Protein AF-A0A3D2SLA0-F1 (afdb_monomer)

Solvent-accessible surface area (backbone atoms only — not comparable to full-atom values): 10476 Å² total; per-residue (Å²): 136,86,84,82,88,82,82,82,87,78,88,80,88,80,88,76,90,80,80,83,83,82,81,74,91,78,83,85,82,88,84,82,88,87,81,90,83,87,78,92,75,92,76,79,94,73,94,69,95,68,92,68,84,76,68,81,72,85,63,75,54,90,74,45,61,64,36,42,56,52,36,54,49,52,47,43,75,65,36,40,65,45,58,56,50,52,53,51,40,51,52,51,38,55,47,20,60,74,70,66,34,64,67,57,32,52,53,38,40,53,50,46,50,53,47,45,54,52,37,45,52,39,56,71,66,56,88,65,79,28,66,71,59,47,53,50,50,49,53,50,46,54,50,44,52,54,55,60,66,29,48,67,66,66,71,66,60,84,88,126

Foldseek 3Di:
DDDDDDDDDDDDDDDDDDDDDPPDPDDDDDDDDDDDDDDDDDDDDDDDDDPDPPDPPPPPPVVQVVLVVVQVVLCCVQQVVLVVQLVVLVVQCVVCVVVVPPVSNLVSLQSNLVSLVSNLVSLVPGPGDHVVVVVVSVVSNVVSVVSNPDCSSVVNDDSD

Secondary structure (DSSP, 8-state):
-------------------------------------------------------------TTHHHHHHHHHHHHHHHHHHHHHHHHHHHHHHHHHHHHT-HHHHHHHHHHHHHHHHHHHHHHHT-----HHHHHHHHHHHHHHHHHHTSTTTTT-----

Structure (mmCIF, N/CA/C/O backbone):
data_AF-A0A3D2SLA0-F1
#
_entry.id   AF-A0A3D2SLA0-F1
#
loop_
_atom_site.group_PDB
_atom_site.id
_atom_site.type_symbol
_atom_site.label_atom_id
_atom_site.label_alt_id
_atom_site.label_comp_id
_atom_site.label_asym_id
_atom_site.label_entity_id
_atom_site.label_seq_id
_atom_site.pdbx_PDB_ins_code
_atom_site.Cartn_x
_atom_site.Cartn_y
_atom_site.Cartn_z
_atom_site.occupancy
_atom_site.B_iso_or_equiv
_atom_site.auth_seq_id
_atom_site.auth_comp_id
_atom_site.auth_asym_id
_atom_site.auth_atom_id
_atom_site.pdbx_PDB_model_num
ATOM 1 N N . MET A 1 1 ? -65.180 -13.018 -10.749 1.00 37.53 1 MET A N 1
ATOM 2 C CA . MET A 1 1 ? -65.207 -11.759 -11.526 1.00 37.53 1 MET A CA 1
ATOM 3 C C . MET A 1 1 ? -63.969 -10.966 -11.120 1.00 37.53 1 MET A C 1
ATOM 5 O O . MET A 1 1 ? -63.891 -10.539 -9.982 1.00 37.53 1 MET A O 1
ATOM 9 N N . THR A 1 2 ? -62.850 -11.185 -11.817 1.00 41.38 2 THR A N 1
ATOM 10 C CA . THR A 1 2 ? -62.233 -10.234 -12.774 1.00 41.38 2 THR A CA 1
ATOM 11 C C . THR A 1 2 ? -61.754 -8.938 -12.119 1.00 41.38 2 THR A C 1
ATOM 13 O O . THR A 1 2 ? -62.528 -7.995 -11.998 1.00 41.38 2 THR A O 1
ATOM 16 N N . PHE A 1 3 ? -60.461 -8.870 -11.781 1.00 40.03 3 PHE A N 1
ATOM 17 C CA . PHE A 1 3 ? -59.757 -7.594 -11.655 1.00 40.03 3 PHE A CA 1
ATOM 18 C C . PHE A 1 3 ? -58.813 -7.443 -12.842 1.00 40.03 3 PHE A C 1
ATOM 20 O O . PHE A 1 3 ? -57.940 -8.270 -13.099 1.00 40.03 3 PHE A O 1
ATOM 27 N N . PHE A 1 4 ? -59.133 -6.418 -13.618 1.00 43.50 4 PHE A N 1
ATOM 28 C CA . PHE A 1 4 ? -58.610 -6.083 -14.925 1.00 43.50 4 PHE A CA 1
ATOM 29 C C . PHE A 1 4 ? -57.213 -5.469 -14.787 1.00 43.50 4 PHE A C 1
ATOM 31 O O . PHE A 1 4 ? -56.964 -4.620 -13.932 1.00 43.50 4 PHE A O 1
ATOM 38 N N . SER A 1 5 ? -56.309 -5.926 -15.643 1.00 48.09 5 SER A N 1
ATOM 39 C CA . SER A 1 5 ? -54.961 -5.412 -15.845 1.00 48.09 5 SER A CA 1
ATOM 40 C C . SER A 1 5 ? -54.973 -3.959 -16.323 1.00 48.09 5 SER A C 1
ATOM 42 O O . SER A 1 5 ? -55.658 -3.634 -17.291 1.00 48.09 5 SER A O 1
ATOM 44 N N . GLY A 1 6 ? -54.139 -3.116 -15.719 1.00 50.94 6 GLY A N 1
ATOM 45 C CA . GLY A 1 6 ? -53.890 -1.756 -16.192 1.00 50.94 6 GLY A CA 1
ATOM 46 C C . GLY A 1 6 ? -52.553 -1.231 -15.685 1.00 50.94 6 GLY A C 1
ATOM 47 O O . GLY A 1 6 ? -52.517 -0.415 -14.772 1.00 50.94 6 GLY A O 1
ATOM 48 N N . ARG A 1 7 ? -51.437 -1.707 -16.251 1.00 53.34 7 ARG A N 1
ATOM 49 C CA . ARG A 1 7 ? -50.139 -1.031 -16.111 1.00 53.34 7 ARG A CA 1
ATOM 50 C C . ARG A 1 7 ? -49.829 -0.338 -17.427 1.00 53.34 7 ARG A C 1
ATOM 52 O O . ARG A 1 7 ? -49.529 -0.979 -18.428 1.00 53.34 7 ARG A O 1
ATOM 59 N N . SER A 1 8 ? -49.992 0.978 -17.381 1.00 49.09 8 SER A N 1
ATOM 60 C CA . SER A 1 8 ? -49.737 1.928 -18.454 1.00 49.09 8 SER A CA 1
ATOM 61 C C . SER A 1 8 ? -48.291 1.820 -18.945 1.00 49.09 8 SER A C 1
ATOM 63 O O . SER A 1 8 ? -47.352 1.942 -18.158 1.00 49.09 8 SER A O 1
ATOM 65 N N . LEU A 1 9 ? -48.130 1.596 -20.247 1.00 52.12 9 LEU A N 1
ATOM 66 C CA . LEU A 1 9 ? -46.906 1.865 -20.994 1.00 52.12 9 LEU A CA 1
ATOM 67 C C . LEU A 1 9 ? -46.781 3.382 -21.155 1.00 52.12 9 LEU A C 1
ATOM 69 O O . LEU A 1 9 ? -47.648 3.987 -21.778 1.00 52.12 9 LEU A O 1
ATOM 73 N N . LEU A 1 10 ? -45.696 3.982 -20.667 1.00 57.59 10 LEU A N 1
ATOM 74 C CA . LEU A 1 10 ? -45.200 5.245 -21.212 1.00 57.59 10 LEU A CA 1
ATOM 75 C C . LEU A 1 10 ? -43.699 5.128 -21.466 1.00 57.59 10 LEU A C 1
ATOM 77 O O . LEU A 1 10 ? -42.878 5.011 -20.561 1.00 57.59 10 LEU A O 1
ATOM 81 N N . ILE A 1 11 ? -43.409 5.098 -22.760 1.00 58.16 11 ILE A N 1
ATOM 82 C CA . ILE A 1 11 ? -42.108 5.208 -23.398 1.00 58.16 11 ILE A CA 1
ATOM 83 C C . ILE A 1 11 ? -41.686 6.674 -23.286 1.00 58.16 11 ILE A C 1
ATOM 85 O O . ILE A 1 11 ? -42.380 7.543 -23.807 1.00 58.16 11 ILE A O 1
ATOM 89 N N . SER A 1 12 ? -40.533 6.931 -22.675 1.00 58.34 12 SER A N 1
ATOM 90 C CA . SER A 1 12 ? -39.836 8.212 -22.795 1.00 58.34 12 SER A CA 1
ATOM 91 C C . SER A 1 12 ? -38.374 7.928 -23.103 1.00 58.34 12 SER A C 1
ATOM 93 O O . SER A 1 12 ? -37.548 7.756 -22.210 1.00 58.34 12 SER A O 1
ATOM 95 N N . ALA A 1 13 ? -38.075 7.831 -24.395 1.00 55.50 13 ALA A N 1
ATOM 96 C CA . ALA A 1 13 ? -36.722 7.905 -24.910 1.00 55.50 13 ALA A CA 1
ATOM 97 C C . ALA A 1 13 ? -36.271 9.373 -24.890 1.00 55.50 13 ALA A C 1
ATOM 99 O O . ALA A 1 13 ? -36.899 10.212 -25.530 1.00 55.50 13 ALA A O 1
ATOM 100 N N . PHE A 1 14 ? -35.172 9.672 -24.200 1.00 63.31 14 PHE A N 1
ATOM 101 C CA . PHE A 1 14 ? -34.371 10.864 -24.470 1.00 63.31 14 PHE A CA 1
ATOM 102 C C . PHE A 1 14 ? -32.922 10.427 -24.674 1.00 63.31 14 PHE A C 1
ATOM 104 O O . PHE A 1 14 ? -32.192 10.128 -23.733 1.00 63.31 14 PHE A O 1
ATOM 111 N N . ILE A 1 15 ? -32.548 10.346 -25.949 1.00 60.16 15 ILE A N 1
ATOM 112 C CA . ILE A 1 15 ? -31.164 10.305 -26.410 1.00 60.16 15 ILE A CA 1
ATOM 113 C C . ILE A 1 15 ? -30.697 11.759 -26.470 1.00 60.16 15 ILE A C 1
ATOM 115 O O . ILE A 1 15 ? -31.356 12.597 -27.081 1.00 60.16 15 ILE A O 1
ATOM 119 N N . GLY A 1 16 ? -29.564 12.048 -25.838 1.00 56.50 16 GLY A N 1
ATOM 120 C CA . GLY A 1 16 ? -28.960 13.375 -25.819 1.00 56.50 16 GLY A CA 1
ATOM 121 C C . GLY A 1 16 ? -27.484 13.297 -25.463 1.00 56.50 16 GLY A C 1
ATOM 122 O O . GLY A 1 16 ? -27.074 13.694 -24.381 1.00 56.50 16 GLY A O 1
ATOM 123 N N . THR A 1 17 ? -26.706 12.730 -26.379 1.00 57.62 17 THR A N 1
ATOM 124 C CA . THR A 1 17 ? -25.249 12.841 -26.482 1.00 57.62 17 THR A CA 1
ATOM 125 C C . THR A 1 17 ? -24.786 14.293 -26.347 1.00 57.62 17 THR A C 1
ATOM 127 O O . THR A 1 17 ? -25.143 15.120 -27.183 1.00 57.62 17 THR A O 1
ATOM 130 N N . THR A 1 18 ? -23.891 14.575 -25.401 1.00 62.03 18 THR A N 1
ATOM 131 C CA . THR A 1 18 ? -22.882 15.627 -25.577 1.00 62.03 18 THR A CA 1
ATOM 132 C C . THR A 1 18 ? -21.496 15.055 -25.314 1.00 62.03 18 THR A C 1
ATOM 134 O O . THR A 1 18 ? -21.054 14.791 -24.199 1.00 62.03 18 THR A O 1
ATOM 137 N N . MET A 1 19 ? -20.851 14.798 -26.444 1.00 57.00 19 MET A N 1
ATOM 138 C CA . MET A 1 19 ? -19.451 14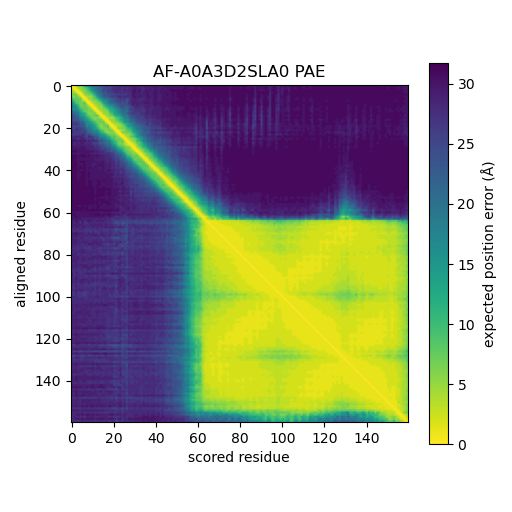.476 -26.626 1.00 57.00 19 MET A CA 1
ATOM 139 C C . MET A 1 19 ? -18.607 15.714 -26.277 1.00 57.00 19 MET A C 1
ATOM 141 O O . MET A 1 19 ? -18.937 16.817 -26.695 1.00 57.00 19 MET A O 1
ATOM 145 N N . VAL A 1 20 ? -17.556 15.494 -25.486 1.00 57.41 20 VAL A N 1
ATOM 146 C CA . VAL A 1 20 ? -16.224 16.130 -25.510 1.00 57.41 20 VAL A CA 1
ATOM 147 C C . VAL A 1 20 ? -16.120 17.578 -26.020 1.00 57.41 20 VAL A C 1
ATOM 149 O O . VAL A 1 20 ? -16.205 17.831 -27.217 1.00 57.41 20 VAL A O 1
ATOM 152 N N . SER A 1 21 ? -15.671 18.465 -25.128 1.00 55.16 21 SER A N 1
ATOM 153 C CA . SER A 1 21 ? -14.793 19.585 -25.493 1.00 55.16 21 SER A CA 1
ATOM 154 C C . SER A 1 21 ? -13.484 19.470 -24.709 1.00 55.16 21 SER A C 1
ATOM 156 O O . SER A 1 21 ? -13.342 20.017 -23.619 1.00 55.16 21 SER A O 1
ATOM 158 N N . LEU A 1 22 ? -12.522 18.731 -25.269 1.00 52.62 22 LEU A N 1
ATOM 159 C CA . LEU A 1 22 ? -11.101 18.907 -24.972 1.00 52.62 22 LEU A CA 1
ATOM 160 C C . LEU A 1 22 ? -10.693 20.235 -25.616 1.00 52.62 22 LEU A C 1
ATOM 162 O O . LEU A 1 22 ? -10.417 20.288 -26.812 1.00 52.62 22 LEU A O 1
ATOM 166 N N . GLN A 1 23 ? -10.705 21.319 -24.843 1.00 55.09 23 GLN A N 1
ATOM 167 C CA . GLN A 1 23 ? -10.047 22.551 -25.265 1.00 55.09 23 GLN A CA 1
ATOM 168 C C . GLN A 1 23 ? -8.539 22.327 -25.139 1.00 55.09 23 GLN A C 1
ATOM 170 O O . GLN A 1 23 ? -7.958 22.469 -24.065 1.00 55.09 23 GLN A O 1
ATOM 175 N N . GLY A 1 24 ? -7.924 21.897 -26.240 1.00 42.06 24 GLY A N 1
ATOM 176 C CA . GLY A 1 24 ? -6.493 22.058 -26.439 1.00 42.06 24 GLY A CA 1
ATOM 177 C C . GLY A 1 24 ? -6.199 23.547 -26.594 1.00 42.06 24 GLY A C 1
ATOM 178 O O . GLY A 1 24 ? -6.741 24.193 -27.487 1.00 42.06 24 GLY A O 1
ATOM 179 N N . CYS A 1 25 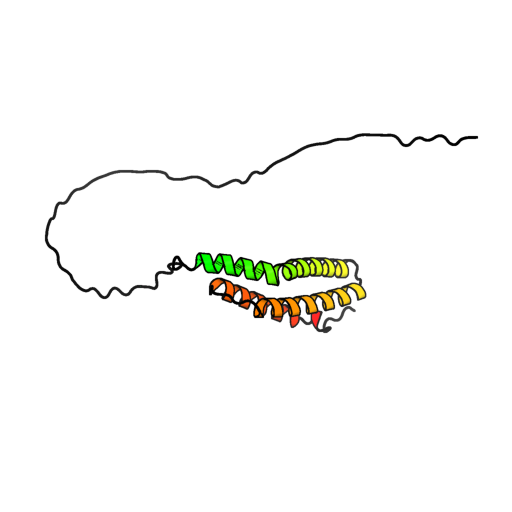? -5.367 24.096 -25.713 1.00 55.72 25 CYS A N 1
ATOM 180 C CA . CYS A 1 25 ? -4.717 25.378 -25.947 1.00 55.72 25 CYS A CA 1
ATOM 181 C C . CYS A 1 25 ? -3.666 25.172 -27.043 1.00 55.72 25 CYS A C 1
ATOM 183 O O . CYS A 1 25 ? -2.528 24.817 -26.748 1.00 55.72 25 CYS A O 1
ATOM 185 N N . ASP A 1 26 ? -4.064 25.354 -28.298 1.00 54.53 26 ASP A N 1
ATOM 186 C CA . ASP A 1 26 ? -3.145 25.524 -29.418 1.00 54.53 26 ASP A CA 1
ATOM 187 C C . ASP A 1 26 ? -3.113 27.009 -29.783 1.00 54.53 26 ASP A C 1
ATOM 189 O O . ASP A 1 26 ? -4.125 27.572 -30.199 1.00 54.53 26 ASP A O 1
ATOM 193 N N . GLN A 1 27 ? -1.962 27.654 -29.581 1.00 42.25 27 GLN A N 1
ATOM 194 C CA . GLN A 1 27 ? -1.616 28.850 -30.341 1.00 42.25 27 GLN A CA 1
ATOM 195 C C . GLN A 1 27 ? -0.090 29.005 -30.446 1.00 42.25 27 GLN A C 1
ATOM 197 O O . GLN A 1 27 ? 0.564 29.351 -29.459 1.00 42.25 27 GLN A O 1
ATOM 202 N N . PRO A 1 28 ? 0.494 28.770 -31.634 1.00 45.12 28 PRO A N 1
ATOM 203 C CA . PRO A 1 28 ? 1.852 29.180 -31.979 1.00 45.12 28 PRO A CA 1
ATOM 204 C C . PRO A 1 28 ? 1.821 30.454 -32.873 1.00 45.12 28 PRO A C 1
ATOM 206 O O . PRO A 1 28 ? 0.758 31.034 -33.098 1.00 45.12 28 PRO A O 1
ATOM 209 N N . PRO A 1 29 ? 2.965 30.941 -33.384 1.00 47.62 29 PRO A N 1
ATOM 210 C CA . PRO A 1 29 ? 3.799 31.999 -32.819 1.00 47.62 29 PRO A CA 1
ATOM 211 C C . PRO A 1 29 ? 3.667 33.343 -33.570 1.00 47.62 29 PRO A C 1
ATOM 213 O O . PRO A 1 29 ? 3.462 33.380 -34.783 1.00 47.62 29 PRO A O 1
ATOM 216 N N . THR A 1 30 ? 3.888 34.472 -32.888 1.00 35.06 30 THR A N 1
ATOM 217 C CA . THR A 1 30 ? 4.025 35.773 -33.567 1.00 35.06 30 THR A CA 1
ATOM 218 C C . THR A 1 30 ? 5.480 35.998 -33.974 1.00 35.06 30 THR A C 1
ATOM 220 O O . THR A 1 30 ? 6.337 36.298 -33.146 1.00 35.06 30 THR A O 1
ATOM 223 N N . ASN A 1 31 ? 5.737 35.860 -35.273 1.00 40.28 31 ASN A N 1
ATOM 224 C CA . ASN A 1 31 ? 6.929 36.348 -35.960 1.00 40.28 31 ASN A CA 1
ATOM 225 C C . ASN A 1 31 ? 7.051 37.876 -35.819 1.00 40.28 31 ASN A C 1
ATOM 227 O O . ASN A 1 31 ? 6.109 38.597 -36.138 1.00 40.28 31 ASN A O 1
ATOM 231 N N . ASN A 1 32 ? 8.236 38.365 -35.457 1.00 36.94 32 ASN A N 1
ATOM 232 C CA . ASN A 1 32 ? 8.743 39.647 -35.939 1.00 36.94 32 ASN A CA 1
ATOM 233 C C . ASN A 1 32 ? 10.190 39.430 -36.383 1.00 36.94 32 ASN A C 1
ATOM 235 O O . ASN A 1 32 ? 11.070 39.156 -35.571 1.00 36.94 32 ASN A O 1
ATOM 239 N N . ALA A 1 33 ? 10.394 39.505 -37.692 1.00 38.34 33 ALA A N 1
ATOM 240 C CA . ALA A 1 33 ? 11.694 39.545 -38.338 1.00 38.34 33 ALA A CA 1
ATOM 241 C C . ALA A 1 33 ? 12.072 41.008 -38.588 1.00 38.34 33 ALA A C 1
ATOM 243 O O . ALA A 1 33 ? 11.220 41.723 -39.101 1.00 38.34 33 ALA A O 1
ATOM 244 N N . GLN A 1 34 ? 13.310 41.406 -38.260 1.00 31.98 34 GLN A N 1
ATOM 245 C CA . GLN A 1 34 ? 14.140 42.454 -38.899 1.00 31.98 34 GLN A CA 1
ATOM 246 C C . GLN A 1 34 ? 15.436 42.597 -38.055 1.00 31.98 34 GLN A C 1
ATOM 248 O O . GLN A 1 34 ? 15.338 42.562 -36.836 1.00 31.98 34 GLN A O 1
ATOM 253 N N . GLU A 1 35 ? 16.680 42.763 -38.513 1.00 31.55 35 GLU A N 1
ATOM 254 C CA . GLU A 1 35 ? 17.338 42.847 -39.817 1.00 31.55 35 GLU A CA 1
ATOM 255 C C . GLU A 1 35 ? 18.844 42.586 -39.594 1.00 31.55 35 GLU A C 1
ATOM 257 O O . GLU A 1 35 ? 19.422 42.996 -38.589 1.00 31.55 35 GLU A O 1
ATOM 262 N N . THR A 1 36 ? 19.444 41.906 -40.563 1.00 32.28 36 THR A N 1
ATOM 263 C CA . THR A 1 36 ? 20.835 41.889 -41.042 1.00 32.28 36 THR A CA 1
ATOM 264 C C . THR A 1 36 ? 21.842 42.916 -40.483 1.00 32.28 36 THR A C 1
ATOM 266 O O . THR A 1 36 ? 21.647 44.121 -40.593 1.00 32.28 36 THR A O 1
ATOM 269 N N . THR A 1 37 ? 23.040 42.453 -40.105 1.00 30.11 37 THR A N 1
ATOM 270 C CA . THR A 1 37 ? 24.307 43.093 -40.524 1.00 30.11 37 THR A CA 1
ATOM 271 C C . THR A 1 37 ? 25.431 42.059 -40.574 1.00 30.11 37 THR A C 1
ATOM 273 O O . THR A 1 37 ? 25.610 41.252 -39.667 1.00 30.11 37 THR A O 1
ATOM 276 N N . ALA A 1 38 ? 26.130 42.061 -41.704 1.00 35.12 38 ALA A N 1
ATOM 277 C CA . ALA A 1 38 ? 27.209 41.159 -42.065 1.00 35.12 38 ALA A CA 1
ATOM 278 C C . ALA A 1 38 ? 28.496 41.421 -41.268 1.00 35.12 38 ALA A C 1
ATOM 280 O O . ALA A 1 38 ? 28.798 42.566 -40.938 1.00 35.12 38 ALA A O 1
ATOM 281 N N . SER A 1 39 ? 29.301 40.375 -41.074 1.00 30.09 39 SER A N 1
ATOM 282 C CA . SER A 1 39 ? 30.758 40.508 -41.045 1.00 30.09 39 SER A CA 1
ATOM 283 C C . SER A 1 39 ? 31.402 39.164 -41.382 1.00 30.09 39 SER A C 1
ATOM 285 O O . SER A 1 39 ? 31.309 38.210 -40.612 1.00 30.09 39 SER A O 1
ATOM 287 N N . ASP A 1 40 ? 32.056 39.117 -42.538 1.00 33.94 40 ASP A N 1
ATOM 288 C CA . ASP A 1 40 ? 32.954 38.046 -42.954 1.00 33.94 40 ASP A CA 1
ATOM 289 C C . ASP A 1 40 ? 34.169 37.960 -42.017 1.00 33.94 40 ASP A C 1
ATOM 291 O O . ASP A 1 40 ? 34.841 38.965 -41.757 1.00 33.94 40 ASP A O 1
ATOM 295 N N . HIS A 1 41 ? 34.495 36.751 -41.557 1.00 30.12 41 HIS A N 1
ATOM 296 C CA . HIS A 1 41 ? 35.871 36.389 -41.222 1.00 30.12 41 HIS A CA 1
ATOM 297 C C . HIS A 1 41 ? 36.069 34.869 -41.303 1.00 30.12 41 HIS A C 1
ATOM 299 O O . HIS A 1 41 ? 35.735 34.122 -40.385 1.00 30.12 41 HIS A O 1
ATOM 305 N N . GLU A 1 42 ? 36.641 34.414 -42.418 1.00 37.81 42 GLU A 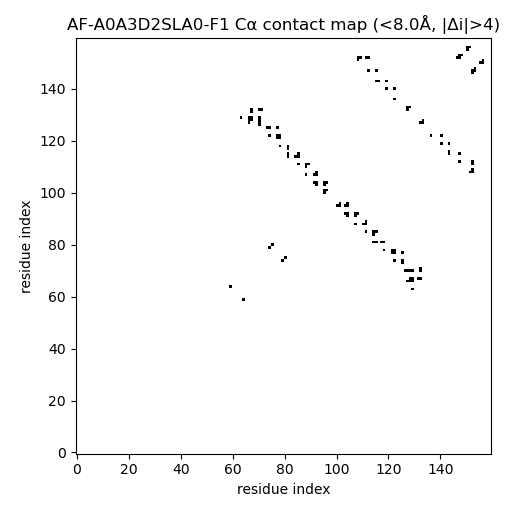N 1
ATOM 306 C CA . GLU A 1 42 ? 37.422 33.180 -42.458 1.00 37.81 42 GLU A CA 1
ATOM 307 C C . GLU A 1 42 ? 38.701 33.382 -41.638 1.00 37.81 42 GLU A C 1
ATOM 309 O O . GLU A 1 42 ? 39.498 34.257 -41.965 1.00 37.81 42 GLU A O 1
ATOM 314 N N . ALA A 1 43 ? 38.928 32.551 -40.618 1.00 30.77 43 ALA A N 1
ATOM 315 C CA . ALA A 1 43 ? 40.270 32.157 -40.190 1.00 30.77 43 ALA A CA 1
ATOM 316 C C . ALA A 1 43 ? 40.221 31.010 -39.165 1.00 30.77 43 ALA A C 1
ATOM 318 O O . ALA A 1 43 ? 39.907 31.205 -37.998 1.00 30.77 43 ALA A O 1
ATOM 319 N N . THR A 1 44 ? 40.686 29.853 -39.632 1.00 31.28 44 THR A N 1
ATOM 320 C CA . THR A 1 44 ? 41.633 28.970 -38.933 1.00 31.28 44 THR A CA 1
ATOM 321 C C . THR A 1 44 ? 41.154 28.187 -37.707 1.00 31.28 44 THR A C 1
ATOM 323 O O . THR A 1 44 ? 40.904 28.707 -36.625 1.00 31.28 44 THR A O 1
ATOM 326 N N . ALA A 1 45 ? 41.174 26.864 -37.880 1.00 43.34 45 ALA A N 1
ATOM 327 C CA . ALA A 1 45 ? 41.120 25.866 -36.828 1.00 43.34 45 ALA A CA 1
ATOM 328 C C . ALA A 1 45 ? 42.144 26.138 -35.712 1.00 43.34 45 ALA A C 1
ATOM 330 O O . ALA A 1 45 ? 43.350 26.161 -35.955 1.00 43.34 45 ALA A O 1
ATOM 331 N N . GLN A 1 46 ? 41.659 26.226 -34.476 1.00 32.72 46 GLN A N 1
ATOM 332 C CA . GLN A 1 46 ? 42.439 25.911 -33.286 1.00 32.72 46 GLN A CA 1
ATOM 333 C C . GLN A 1 46 ? 41.601 25.022 -32.374 1.00 32.72 46 GLN A C 1
ATOM 335 O O . GLN A 1 46 ? 40.640 25.454 -31.743 1.00 32.72 46 GLN A O 1
ATOM 340 N N . ILE A 1 47 ? 42.001 23.753 -32.328 1.00 47.78 47 ILE A N 1
ATOM 341 C CA . ILE A 1 47 ? 41.698 22.838 -31.234 1.00 47.78 47 ILE A CA 1
ATOM 342 C C . ILE A 1 47 ? 42.278 23.484 -29.977 1.00 47.78 47 ILE A C 1
ATOM 344 O O . ILE A 1 47 ? 43.492 23.635 -29.861 1.00 47.78 47 ILE A O 1
ATOM 348 N N . THR A 1 48 ? 41.412 23.899 -29.064 1.00 34.41 48 THR A N 1
ATOM 349 C CA . THR A 1 48 ? 41.793 24.209 -27.689 1.00 34.41 48 THR A CA 1
ATOM 350 C C . THR A 1 48 ? 40.888 23.381 -26.802 1.00 34.41 48 THR A C 1
ATOM 352 O O . THR A 1 48 ? 39.686 23.630 -26.740 1.00 34.41 48 THR A O 1
ATOM 355 N N . ASP A 1 49 ? 41.490 22.378 -26.162 1.00 45.38 49 ASP A N 1
ATOM 356 C CA . ASP A 1 49 ? 40.965 21.713 -24.977 1.00 45.38 49 ASP A CA 1
ATOM 357 C C . ASP A 1 49 ? 40.466 22.779 -24.000 1.00 45.38 49 ASP A C 1
ATOM 359 O O . ASP A 1 49 ? 41.245 23.472 -23.342 1.00 45.38 49 ASP A O 1
ATOM 363 N N . GLN A 1 50 ? 39.149 22.929 -23.930 1.00 37.59 50 GLN A N 1
ATOM 364 C CA . GLN A 1 50 ? 38.498 23.591 -22.821 1.00 37.59 50 GLN A CA 1
ATOM 365 C C . GLN A 1 50 ? 37.757 22.512 -22.055 1.00 37.59 50 GLN A C 1
ATOM 367 O O . GLN A 1 50 ? 36.748 21.978 -22.506 1.00 37.59 50 GLN A O 1
ATOM 372 N N . THR A 1 51 ? 38.301 22.198 -20.882 1.00 49.56 51 THR A N 1
ATOM 373 C CA . THR A 1 51 ? 37.593 21.593 -19.760 1.00 49.56 51 THR A CA 1
ATOM 374 C C . THR A 1 51 ? 36.385 22.471 -19.444 1.00 49.56 51 THR A C 1
ATOM 376 O O . THR A 1 51 ? 36.441 23.362 -18.597 1.00 49.56 51 THR A O 1
ATOM 379 N N . THR A 1 52 ? 35.298 22.269 -20.179 1.00 38.44 52 THR A N 1
ATOM 380 C CA . THR A 1 52 ? 33.994 22.806 -19.834 1.00 38.44 52 THR A CA 1
ATOM 381 C C . THR A 1 52 ? 33.437 21.900 -18.756 1.00 38.44 52 THR A C 1
ATOM 383 O O . THR A 1 52 ? 33.245 20.702 -18.942 1.00 38.44 52 THR A O 1
ATOM 386 N N . THR A 1 53 ? 33.248 22.489 -17.585 1.00 49.09 53 THR A N 1
ATOM 387 C CA . THR A 1 53 ? 32.419 21.974 -16.510 1.00 49.09 53 THR A CA 1
ATOM 388 C C . THR A 1 53 ? 31.031 21.674 -17.075 1.00 49.09 53 THR A C 1
ATOM 390 O O . THR A 1 53 ? 30.173 22.558 -17.115 1.00 49.09 53 THR A O 1
ATOM 393 N N . ASP A 1 54 ? 30.824 20.441 -17.537 1.00 37.50 54 ASP A N 1
ATOM 394 C CA . ASP A 1 54 ? 29.504 19.910 -17.850 1.00 37.50 54 ASP A CA 1
ATOM 395 C C . ASP A 1 54 ? 28.713 19.879 -16.543 1.00 37.50 54 ASP A C 1
ATOM 397 O O . ASP A 1 54 ? 28.827 18.983 -15.703 1.00 37.50 54 ASP A O 1
ATOM 401 N N . SER A 1 55 ? 27.927 20.936 -16.348 1.00 40.03 55 SER A N 1
ATOM 402 C CA . SER A 1 55 ? 26.751 20.878 -15.492 1.00 40.03 55 SER A CA 1
ATOM 403 C C . SER A 1 55 ? 25.952 19.643 -15.905 1.00 40.03 55 SER A C 1
ATOM 405 O O . SER A 1 55 ? 25.840 19.403 -17.108 1.00 40.03 55 SER A O 1
ATOM 407 N N . PRO A 1 56 ? 25.415 18.851 -14.961 1.00 45.66 56 PRO A N 1
ATOM 408 C CA . PRO A 1 56 ? 24.691 17.644 -15.306 1.00 45.66 56 PRO A CA 1
ATOM 409 C C . PRO A 1 56 ? 23.485 18.080 -16.125 1.00 45.66 56 PRO A C 1
ATOM 411 O O . PRO A 1 56 ? 22.518 18.621 -15.583 1.00 45.66 56 PRO A O 1
ATOM 414 N N . SER A 1 57 ? 23.561 17.890 -17.440 1.00 47.53 57 SER A N 1
ATOM 415 C CA . SER A 1 57 ? 22.380 17.924 -18.265 1.00 47.53 57 SER A CA 1
ATOM 416 C C . SER A 1 57 ? 21.459 16.884 -17.646 1.00 47.53 57 SER A C 1
ATOM 418 O O . SER A 1 57 ? 21.760 15.691 -17.568 1.00 47.53 57 SER A O 1
ATOM 420 N N . SER A 1 58 ? 20.335 17.357 -17.118 1.00 52.84 58 SER A N 1
ATOM 421 C CA . SER A 1 58 ? 19.192 16.542 -16.732 1.00 52.84 58 SER A CA 1
ATOM 422 C C . SER A 1 58 ? 18.531 15.976 -17.991 1.00 52.84 58 SER A C 1
ATOM 424 O O . SER A 1 58 ? 17.315 16.056 -18.168 1.00 52.84 58 SER A O 1
ATOM 426 N N . ASP A 1 59 ? 19.350 15.461 -18.904 1.00 46.47 59 ASP A N 1
ATOM 427 C CA . ASP A 1 59 ? 18.924 14.678 -20.028 1.00 46.47 59 ASP A CA 1
ATOM 428 C C . ASP A 1 59 ? 18.288 13.445 -19.413 1.00 46.47 59 ASP A C 1
ATOM 430 O O . ASP A 1 59 ? 18.958 12.594 -18.819 1.00 46.47 59 ASP A O 1
ATOM 434 N N . PHE A 1 60 ? 16.965 13.358 -19.533 1.00 56.09 60 PHE A N 1
ATOM 435 C CA . PHE A 1 60 ? 16.260 12.091 -19.482 1.00 56.09 60 PHE A CA 1
ATOM 436 C C . PHE A 1 60 ? 16.918 11.195 -20.532 1.00 56.09 60 PHE A C 1
ATOM 438 O O . PHE A 1 60 ? 16.522 11.188 -21.696 1.00 56.09 60 PHE A O 1
ATOM 445 N N . LYS A 1 61 ? 17.985 10.497 -20.119 1.00 57.62 61 LYS A N 1
ATOM 446 C CA . LYS A 1 61 ? 18.781 9.549 -20.896 1.00 57.62 61 LYS A CA 1
ATOM 447 C C . LYS A 1 61 ? 17.784 8.777 -21.736 1.00 57.62 61 LYS A C 1
ATOM 449 O O . LYS A 1 61 ? 16.928 8.124 -21.153 1.00 57.62 61 LYS A O 1
ATOM 454 N N . SER A 1 62 ? 17.816 8.896 -23.063 1.00 52.28 62 SER A N 1
ATOM 455 C CA . SER A 1 62 ? 16.688 8.514 -23.937 1.00 52.28 62 SER A CA 1
ATOM 456 C C . SER A 1 62 ? 16.260 7.032 -23.856 1.00 52.28 62 SER A C 1
ATOM 458 O O . SER A 1 62 ? 15.269 6.637 -24.460 1.00 52.28 62 SER A O 1
ATOM 460 N N . GLY A 1 63 ? 16.944 6.215 -23.045 1.00 55.84 63 GLY A N 1
ATOM 461 C CA . GLY A 1 63 ? 16.509 4.894 -22.585 1.00 55.84 63 GLY A CA 1
ATOM 462 C C . GLY A 1 63 ? 15.704 4.844 -21.270 1.00 55.84 63 GLY A C 1
ATOM 463 O O . GLY A 1 63 ? 15.397 3.744 -20.831 1.00 55.84 63 GLY A O 1
ATOM 464 N N . ASN A 1 64 ? 15.365 5.965 -20.623 1.00 75.25 64 ASN A N 1
ATOM 465 C CA . ASN A 1 64 ? 14.668 6.009 -19.327 1.00 75.25 64 ASN A CA 1
ATOM 466 C C . ASN A 1 64 ? 13.139 5.900 -19.475 1.00 75.25 64 ASN A C 1
ATOM 468 O O . ASN A 1 64 ? 12.486 5.188 -18.719 1.00 75.25 64 ASN A O 1
ATOM 472 N N . PHE A 1 65 ? 12.560 6.511 -20.514 1.00 87.94 65 PHE A N 1
ATOM 473 C CA . PHE A 1 65 ? 11.105 6.505 -20.720 1.00 87.94 65 PHE A CA 1
ATOM 474 C C . PHE A 1 65 ? 10.514 5.095 -20.871 1.00 87.94 65 PHE A C 1
ATOM 476 O O . PHE A 1 65 ? 9.448 4.815 -20.328 1.00 87.94 65 PHE A O 1
ATOM 483 N N . PHE A 1 66 ? 11.216 4.182 -21.554 1.00 92.00 66 PHE A N 1
ATOM 484 C CA . PHE A 1 66 ? 10.768 2.790 -21.668 1.00 92.00 66 PHE A CA 1
ATOM 485 C C . PHE A 1 66 ? 10.660 2.114 -20.295 1.00 92.00 66 PHE A C 1
ATOM 487 O O . PHE A 1 66 ? 9.659 1.456 -20.010 1.00 92.00 66 PHE A O 1
ATOM 494 N N . TYR A 1 67 ? 11.663 2.299 -19.430 1.00 92.69 67 TYR A N 1
ATOM 495 C CA . TYR A 1 67 ? 11.630 1.754 -18.075 1.00 92.69 67 TYR A CA 1
ATOM 496 C C . TYR A 1 67 ? 10.555 2.422 -17.230 1.00 92.69 67 TYR A C 1
ATOM 498 O O . TYR A 1 67 ? 9.839 1.704 -16.551 1.00 92.69 67 TYR A O 1
ATOM 506 N N . ILE A 1 68 ? 10.365 3.738 -17.341 1.00 94.00 68 ILE A N 1
ATOM 507 C CA . ILE A 1 68 ? 9.267 4.447 -16.674 1.00 94.00 68 ILE A CA 1
ATOM 508 C C . ILE A 1 68 ? 7.915 3.846 -17.080 1.00 94.00 68 ILE A C 1
ATOM 510 O O . ILE A 1 68 ? 7.145 3.444 -16.216 1.00 94.00 68 ILE A O 1
ATOM 514 N N . ALA A 1 69 ? 7.626 3.728 -18.379 1.00 94.94 69 ALA A N 1
ATOM 515 C CA . ALA A 1 69 ? 6.348 3.197 -18.856 1.00 94.94 69 ALA A CA 1
ATOM 516 C C . ALA A 1 69 ? 6.119 1.744 -18.402 1.00 94.94 69 ALA A C 1
ATOM 518 O O . ALA A 1 69 ? 5.033 1.394 -17.937 1.00 94.94 69 ALA A O 1
ATOM 519 N N . ARG A 1 70 ? 7.160 0.908 -18.487 1.00 94.38 70 ARG A N 1
ATOM 520 C CA . ARG A 1 70 ? 7.141 -0.479 -18.006 1.00 94.38 70 ARG A CA 1
ATOM 521 C C . ARG A 1 70 ? 6.905 -0.557 -16.497 1.00 94.38 70 ARG A C 1
ATOM 523 O O . ARG A 1 70 ? 6.132 -1.392 -16.044 1.00 94.38 70 ARG A O 1
ATOM 530 N N . ASP A 1 71 ? 7.572 0.292 -15.731 1.00 96.19 71 ASP A N 1
ATOM 531 C CA . ASP A 1 71 ? 7.512 0.318 -14.271 1.00 96.19 71 ASP A CA 1
ATOM 532 C C . ASP A 1 71 ? 6.171 0.839 -13.765 1.00 96.19 71 ASP A C 1
ATOM 534 O O . ASP A 1 71 ? 5.618 0.285 -12.819 1.00 96.19 71 ASP A O 1
ATOM 538 N N . VAL A 1 72 ? 5.606 1.850 -14.430 1.00 96.25 72 VAL A N 1
ATOM 539 C CA . VAL A 1 72 ? 4.233 2.308 -14.185 1.00 96.25 72 VAL A CA 1
ATOM 540 C C . VAL A 1 72 ? 3.246 1.179 -14.465 1.00 96.25 72 VAL A C 1
ATOM 542 O O . VAL A 1 72 ? 2.334 0.965 -13.669 1.00 96.25 72 VAL A O 1
ATOM 545 N N . ALA A 1 73 ? 3.442 0.425 -15.550 1.00 96.75 73 ALA A N 1
ATOM 546 C CA . ALA A 1 73 ? 2.606 -0.731 -15.845 1.00 96.75 73 ALA A CA 1
ATOM 547 C C . ALA A 1 73 ? 2.749 -1.830 -14.778 1.00 96.75 73 ALA A C 1
ATOM 549 O O . ALA A 1 73 ? 1.734 -2.340 -14.320 1.00 96.75 73 ALA A O 1
ATOM 550 N N . ASP A 1 74 ? 3.961 -2.173 -14.325 1.00 96.31 74 ASP A N 1
ATOM 551 C CA . ASP A 1 74 ? 4.162 -3.182 -13.267 1.00 96.31 74 ASP A CA 1
ATOM 552 C C . ASP A 1 74 ? 3.540 -2.731 -11.934 1.00 96.31 74 ASP A C 1
ATOM 554 O O . ASP A 1 74 ? 2.855 -3.506 -11.262 1.00 96.31 74 ASP A O 1
ATOM 558 N N . LEU A 1 75 ? 3.685 -1.446 -11.592 1.00 96.50 75 LEU A N 1
ATOM 559 C CA . LEU A 1 75 ? 3.040 -0.845 -10.426 1.00 96.50 75 LEU A CA 1
ATOM 560 C C . LEU A 1 75 ? 1.513 -0.911 -10.539 1.00 96.50 75 LEU A C 1
ATOM 562 O O . LEU A 1 75 ? 0.846 -1.293 -9.580 1.00 96.50 75 LEU A O 1
ATOM 566 N N . GLN A 1 76 ? 0.946 -0.609 -11.707 1.00 96.94 76 GLN A N 1
ATOM 567 C CA . GLN A 1 76 ? -0.493 -0.712 -11.940 1.00 96.94 76 GLN A CA 1
ATOM 568 C C . GLN A 1 76 ? -0.983 -2.164 -11.888 1.00 96.94 76 GLN A C 1
ATOM 570 O O . GLN A 1 76 ? -2.002 -2.438 -11.262 1.00 96.94 76 GLN A O 1
ATOM 575 N N . LEU A 1 77 ? -0.258 -3.096 -12.505 1.00 97.19 77 LEU A N 1
ATOM 576 C CA . LEU A 1 77 ? -0.640 -4.506 -12.574 1.00 97.19 77 LEU A CA 1
ATOM 577 C C . LEU A 1 77 ? -0.623 -5.185 -11.203 1.00 97.19 77 LEU A C 1
ATOM 579 O O . LEU A 1 77 ? -1.462 -6.039 -10.937 1.00 97.19 77 LEU A O 1
ATOM 583 N N . ARG A 1 78 ? 0.328 -4.831 -10.334 1.00 96.12 78 ARG A N 1
ATOM 584 C CA . ARG A 1 78 ? 0.483 -5.471 -9.016 1.00 96.12 78 ARG A CA 1
ATOM 585 C C . ARG A 1 78 ? -0.198 -4.720 -7.889 1.00 96.12 78 ARG A C 1
ATOM 587 O O . ARG A 1 78 ? -0.582 -5.330 -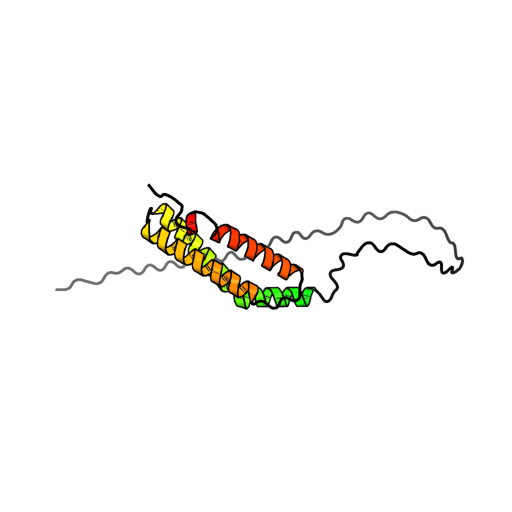6.896 1.00 96.12 78 ARG A O 1
ATOM 594 N N . ALA A 1 79 ? -0.288 -3.403 -8.015 1.00 95.69 79 ALA A N 1
ATOM 595 C CA . ALA A 1 79 ? -0.669 -2.526 -6.920 1.00 95.69 79 ALA A CA 1
ATOM 596 C C . ALA A 1 79 ? -1.877 -1.629 -7.255 1.00 95.69 79 ALA A C 1
ATOM 598 O O . ALA A 1 79 ? -2.403 -0.952 -6.374 1.00 95.69 79 ALA A O 1
ATOM 599 N N . GLY A 1 80 ? -2.362 -1.645 -8.502 1.00 95.88 80 GLY A N 1
ATOM 600 C CA . GLY A 1 80 ? -3.489 -0.822 -8.950 1.00 95.88 80 GLY A CA 1
ATOM 601 C C . GLY A 1 80 ? -4.809 -1.148 -8.251 1.00 95.88 80 GLY A C 1
ATOM 602 O O . GLY A 1 80 ? -5.554 -0.228 -7.911 1.00 95.88 80 GLY A O 1
ATOM 603 N N . ASP A 1 81 ? -5.072 -2.424 -7.963 1.00 97.44 81 ASP A N 1
ATOM 604 C CA . ASP A 1 81 ? -6.294 -2.842 -7.264 1.00 97.44 81 ASP A CA 1
ATOM 605 C C . ASP A 1 81 ? -6.357 -2.287 -5.839 1.00 97.44 81 ASP A C 1
ATOM 607 O O . ASP A 1 81 ? -7.426 -1.873 -5.389 1.00 97.44 81 ASP A O 1
ATOM 611 N N . TYR A 1 82 ? -5.215 -2.182 -5.151 1.00 98.06 82 TYR A N 1
ATOM 612 C CA . TYR A 1 82 ? -5.157 -1.566 -3.826 1.00 98.06 82 TYR A CA 1
ATOM 613 C C . TYR A 1 82 ? -5.581 -0.099 -3.870 1.00 98.06 82 TYR A C 1
ATOM 615 O O . TYR A 1 82 ? -6.283 0.351 -2.975 1.00 98.06 82 TYR A O 1
ATOM 623 N N . ILE A 1 83 ? -5.251 0.647 -4.928 1.00 95.94 83 ILE A N 1
ATOM 624 C CA . ILE A 1 83 ? -5.686 2.047 -5.065 1.00 95.94 83 ILE A CA 1
ATOM 625 C C . ILE A 1 83 ? -7.216 2.135 -5.148 1.00 95.94 83 ILE A C 1
ATOM 627 O O . ILE A 1 83 ? -7.817 3.023 -4.543 1.00 95.94 83 ILE A O 1
ATOM 631 N N . GLN A 1 84 ? -7.860 1.219 -5.876 1.00 97.62 84 GLN A N 1
ATOM 632 C CA . GLN A 1 84 ? -9.324 1.185 -5.971 1.00 97.62 84 GLN A CA 1
ATOM 633 C C . GLN A 1 84 ? -9.958 0.772 -4.643 1.00 97.62 84 GLN A C 1
ATOM 635 O O . GLN A 1 84 ? -10.891 1.421 -4.174 1.00 97.62 84 GLN A O 1
ATOM 640 N N . GLN A 1 85 ? -9.408 -0.262 -4.008 1.00 97.94 85 GLN A N 1
ATOM 641 C CA . GLN A 1 85 ? -9.856 -0.737 -2.703 1.00 97.94 85 GLN A CA 1
ATOM 642 C C . GLN A 1 85 ? -9.732 0.349 -1.631 1.00 97.94 85 GLN A C 1
ATOM 644 O O . GLN A 1 85 ? -10.689 0.595 -0.908 1.00 97.94 85 GLN A O 1
ATOM 649 N N . LEU A 1 86 ? -8.612 1.071 -1.579 1.00 97.88 86 LEU A N 1
ATOM 650 C CA . LEU A 1 86 ? -8.400 2.161 -0.626 1.00 97.88 86 LEU A CA 1
ATOM 651 C C . LEU A 1 86 ? -9.390 3.315 -0.838 1.00 97.88 86 LEU A C 1
ATOM 653 O O . LEU A 1 86 ? -9.898 3.863 0.138 1.00 97.88 86 LEU A O 1
ATOM 657 N N . LYS A 1 87 ? -9.721 3.661 -2.090 1.00 97.44 87 LYS A N 1
ATOM 658 C CA . LYS A 1 87 ? -10.763 4.663 -2.395 1.00 97.44 87 LYS A CA 1
ATOM 659 C C . LYS A 1 87 ? -12.150 4.217 -1.940 1.00 97.44 87 LYS A C 1
ATOM 661 O O . LYS A 1 87 ? -12.917 5.018 -1.402 1.00 97.44 87 LYS A O 1
ATOM 666 N N . GLN A 1 88 ? -12.467 2.944 -2.150 1.00 98.25 88 GLN A N 1
ATOM 667 C CA . GLN A 1 88 ? -13.724 2.367 -1.694 1.00 98.25 88 GLN A CA 1
ATOM 668 C C . GLN A 1 88 ? -13.805 2.406 -0.163 1.00 98.25 88 GLN A C 1
ATOM 670 O O . GLN A 1 88 ? -14.754 2.954 0.391 1.00 98.25 88 GLN A O 1
ATOM 675 N N . THR A 1 89 ? -12.761 1.946 0.522 1.00 97.88 89 THR A N 1
ATOM 676 C CA . THR A 1 89 ? -12.666 1.962 1.986 1.00 97.88 89 THR A CA 1
ATOM 677 C C . THR A 1 89 ? -12.715 3.380 2.556 1.00 97.88 89 THR A C 1
ATOM 679 O O . THR A 1 89 ? -13.342 3.607 3.585 1.00 97.88 89 THR A O 1
ATOM 682 N N . GLN A 1 90 ? -12.118 4.369 1.883 1.00 96.75 90 GLN A N 1
ATOM 683 C CA . GLN A 1 90 ? -12.254 5.779 2.260 1.00 96.75 90 GLN A CA 1
ATOM 684 C C . GLN A 1 90 ? -13.718 6.238 2.210 1.00 96.75 90 GLN A C 1
ATOM 686 O O . GLN A 1 90 ? -14.182 6.915 3.127 1.00 96.75 90 GLN A O 1
ATOM 691 N N . THR A 1 91 ? -14.444 5.860 1.158 1.00 98.00 91 THR A N 1
ATOM 692 C CA . THR A 1 91 ? -15.871 6.182 1.013 1.00 98.00 91 THR A CA 1
ATOM 693 C C . THR A 1 91 ? -16.694 5.519 2.118 1.00 98.00 91 THR A C 1
ATOM 695 O O . THR A 1 91 ? -17.521 6.170 2.750 1.00 98.00 91 THR A O 1
ATOM 698 N N . GLU A 1 92 ? -16.421 4.247 2.410 1.00 97.81 92 GLU A N 1
ATOM 699 C CA . GLU A 1 92 ? -17.085 3.494 3.481 1.00 97.81 92 GLU A CA 1
ATOM 700 C C . GLU A 1 92 ? -16.799 4.071 4.871 1.00 97.81 92 GLU A C 1
ATOM 702 O O . GLU A 1 92 ? -17.713 4.171 5.687 1.00 97.81 92 GLU A O 1
ATOM 707 N N . LEU A 1 93 ? -15.566 4.519 5.130 1.00 95.88 93 LEU A N 1
ATOM 708 C CA . LEU A 1 93 ? -15.215 5.222 6.366 1.00 95.88 93 LEU A CA 1
ATOM 709 C C . LEU A 1 93 ? -16.029 6.503 6.506 1.00 95.88 93 LEU A C 1
ATOM 711 O O . LEU A 1 93 ? -16.582 6.781 7.568 1.00 95.88 93 LEU A O 1
ATOM 715 N N . GLN A 1 94 ? -16.113 7.284 5.430 1.00 95.69 94 GLN A N 1
ATOM 716 C CA . GLN A 1 94 ? -16.844 8.541 5.438 1.00 95.69 94 GLN A CA 1
ATOM 717 C C . GLN A 1 94 ? -18.346 8.321 5.655 1.00 95.69 94 GLN A C 1
ATOM 719 O O . GLN A 1 94 ? -18.974 9.109 6.362 1.00 95.69 94 GLN A O 1
ATOM 724 N N . GLN A 1 95 ? -18.905 7.247 5.094 1.00 97.38 95 GLN A N 1
ATOM 725 C CA . GLN A 1 95 ? -20.289 6.844 5.321 1.00 97.38 95 GLN A CA 1
ATOM 726 C C . GLN A 1 95 ? -20.517 6.419 6.778 1.00 97.38 95 GLN A C 1
ATOM 728 O O . GLN A 1 95 ? -21.415 6.944 7.428 1.00 97.38 95 GLN A O 1
ATOM 733 N N . ALA A 1 96 ? -19.659 5.554 7.329 1.00 94.81 96 ALA A N 1
ATOM 734 C CA . ALA A 1 96 ? -19.780 5.084 8.710 1.00 94.81 96 ALA A CA 1
ATOM 735 C C . ALA A 1 96 ? -19.713 6.234 9.734 1.00 94.81 96 ALA A C 1
ATOM 737 O O . ALA A 1 96 ? -20.438 6.231 10.729 1.00 94.81 96 ALA A O 1
ATOM 738 N N . ILE A 1 97 ? -18.884 7.252 9.469 1.00 93.12 97 ILE A N 1
ATOM 739 C CA . ILE A 1 97 ? -18.824 8.479 10.278 1.00 93.12 97 ILE A CA 1
ATOM 740 C C . ILE A 1 97 ? -20.139 9.266 10.190 1.00 93.12 97 ILE A C 1
ATOM 742 O O . ILE A 1 97 ? -20.648 9.717 11.216 1.00 93.12 97 ILE A O 1
ATOM 746 N N . GLN A 1 98 ? -20.692 9.444 8.986 1.00 95.88 98 GLN A N 1
ATOM 747 C CA . GLN A 1 98 ? -21.949 10.177 8.781 1.00 95.88 98 GLN A CA 1
ATOM 748 C C . GLN A 1 98 ? -23.134 9.486 9.458 1.00 95.88 98 GLN A C 1
ATOM 750 O O . GLN A 1 98 ? -23.939 10.148 10.116 1.00 95.88 98 GLN A O 1
ATOM 755 N N . ASP A 1 99 ? -23.192 8.160 9.357 1.00 96.19 99 ASP A N 1
ATOM 756 C CA . ASP A 1 99 ? -24.254 7.336 9.934 1.00 96.19 99 ASP A CA 1
ATOM 757 C C . ASP A 1 99 ? -24.081 7.113 11.443 1.00 96.19 99 ASP A C 1
ATOM 759 O O . ASP A 1 99 ? -24.978 6.588 12.103 1.00 96.19 99 ASP A O 1
ATOM 763 N N . LYS A 1 100 ? -22.937 7.533 12.007 1.00 93.31 100 LYS A N 1
ATOM 764 C CA . LYS A 1 100 ? -22.525 7.263 13.393 1.00 93.31 100 LYS A CA 1
ATOM 765 C C . LYS A 1 100 ? -22.532 5.764 13.728 1.00 93.31 100 LYS A C 1
ATOM 767 O O . LYS A 1 100 ? -22.770 5.382 14.875 1.00 93.31 100 LYS A O 1
ATOM 772 N N . ASP A 1 101 ? -22.261 4.912 12.739 1.00 94.62 101 ASP A N 1
ATOM 773 C CA . ASP A 1 101 ? -22.172 3.465 12.931 1.00 94.62 101 ASP A CA 1
ATOM 774 C C . ASP A 1 101 ? -20.758 3.091 13.389 1.00 94.62 101 ASP A C 1
ATOM 776 O O . ASP A 1 101 ? -19.836 2.898 12.593 1.00 94.62 101 ASP A O 1
ATOM 780 N N . SER A 1 102 ? -20.584 2.975 14.705 1.00 90.88 102 SER A N 1
ATOM 781 C CA . SER A 1 102 ? -19.299 2.633 15.319 1.00 90.88 102 SER A CA 1
ATOM 782 C C . SER A 1 102 ? -18.800 1.234 14.949 1.00 90.88 102 SER A C 1
ATOM 784 O O . SER A 1 102 ? -17.588 1.022 14.862 1.00 90.88 102 SER A O 1
ATOM 786 N N . ARG A 1 103 ? -19.701 0.276 14.685 1.00 92.81 103 ARG A N 1
ATOM 787 C CA . ARG A 1 103 ? -19.305 -1.080 14.281 1.00 92.81 103 ARG A CA 1
ATOM 788 C C . ARG A 1 103 ? -18.796 -1.085 12.851 1.00 92.81 103 ARG A C 1
ATOM 790 O O . ARG A 1 103 ? -17.749 -1.676 12.589 1.00 92.81 103 ARG A O 1
ATOM 797 N N . GLN A 1 104 ? -19.511 -0.421 11.944 1.00 94.62 104 GLN A N 1
ATOM 798 C CA . GLN A 1 104 ? -19.062 -0.276 10.564 1.00 94.62 104 GLN A CA 1
ATOM 799 C C . GLN A 1 104 ? -17.742 0.491 10.511 1.00 94.62 104 GLN A C 1
ATOM 801 O O . GLN A 1 104 ? -16.810 0.043 9.854 1.00 94.62 104 GLN A O 1
ATOM 806 N N . LEU A 1 105 ? -17.613 1.572 11.283 1.00 94.38 105 LEU A N 1
ATOM 807 C CA . LEU A 1 105 ? -16.386 2.358 11.359 1.00 94.38 105 LEU A CA 1
ATOM 808 C C . LEU A 1 105 ? -15.181 1.507 11.782 1.00 94.38 105 LEU A C 1
ATOM 810 O O . LEU A 1 105 ? -14.130 1.565 11.145 1.00 94.38 105 LEU A O 1
ATOM 814 N N . GLN A 1 106 ? -15.340 0.684 12.823 1.00 93.12 106 GLN A N 1
ATOM 815 C CA . GLN A 1 106 ? -14.282 -0.206 13.298 1.00 93.12 106 GLN A CA 1
ATOM 816 C C . GLN A 1 106 ? -13.928 -1.281 12.260 1.00 93.12 106 GLN A C 1
ATOM 818 O O . GLN A 1 106 ? -12.748 -1.559 12.034 1.00 93.12 106 GLN A O 1
ATOM 823 N N . GLN A 1 107 ? -14.931 -1.873 11.609 1.00 95.25 107 GLN A N 1
ATOM 824 C CA . GLN A 1 107 ? -14.713 -2.877 10.570 1.00 95.25 107 GLN A CA 1
ATOM 825 C C . GLN A 1 107 ? -13.963 -2.281 9.374 1.00 95.25 107 GLN A C 1
ATOM 827 O O . GLN A 1 107 ? -12.966 -2.846 8.925 1.00 95.25 107 GLN A O 1
ATOM 832 N N . THR A 1 108 ? -14.396 -1.117 8.893 1.00 96.31 108 THR A N 1
ATOM 833 C CA . THR A 1 108 ? -13.761 -0.440 7.763 1.00 96.31 108 THR A CA 1
ATOM 834 C C . THR A 1 108 ? -12.350 0.044 8.120 1.00 96.31 108 THR A C 1
ATOM 836 O O . THR A 1 108 ? -11.458 -0.017 7.277 1.00 96.31 108 THR A O 1
ATOM 839 N N . ALA A 1 109 ? -12.088 0.432 9.374 1.00 95.88 109 ALA A N 1
ATOM 840 C CA . ALA A 1 109 ? -10.734 0.725 9.852 1.00 95.88 109 ALA A CA 1
ATOM 841 C C . ALA A 1 109 ? -9.810 -0.505 9.774 1.00 95.88 109 ALA A C 1
ATOM 843 O O . ALA A 1 109 ? -8.694 -0.409 9.260 1.00 95.88 109 ALA A O 1
ATOM 844 N N . MET A 1 110 ? -10.278 -1.679 10.217 1.00 96.06 110 MET A N 1
ATOM 845 C CA . MET A 1 110 ? -9.511 -2.928 10.093 1.00 96.06 110 MET A CA 1
ATOM 846 C C . MET A 1 110 ? -9.243 -3.282 8.626 1.00 96.06 110 MET A C 1
ATOM 848 O O . MET A 1 110 ? -8.124 -3.662 8.276 1.00 96.06 110 MET A O 1
ATOM 852 N N . THR A 1 111 ? -10.242 -3.112 7.758 1.00 97.69 111 THR A N 1
ATOM 853 C CA . THR A 1 111 ? -10.089 -3.305 6.311 1.00 97.69 111 THR A CA 1
ATOM 854 C C . THR A 1 111 ? -9.053 -2.345 5.723 1.00 97.69 111 THR A C 1
ATOM 856 O O . THR A 1 111 ? -8.174 -2.792 4.986 1.00 97.69 111 THR A O 1
ATOM 859 N N . LEU A 1 112 ? -9.084 -1.060 6.095 1.00 98.19 112 LEU A N 1
ATOM 860 C CA . LEU A 1 112 ? -8.093 -0.072 5.660 1.00 98.19 112 LEU A CA 1
ATOM 861 C C . LEU A 1 112 ? -6.677 -0.485 6.068 1.00 98.19 112 LEU A C 1
ATOM 863 O O . LEU A 1 112 ? -5.761 -0.459 5.248 1.00 98.19 112 LEU A O 1
ATOM 867 N N . GLN A 1 113 ? -6.494 -0.906 7.320 1.00 97.62 113 GLN A N 1
ATOM 868 C CA . GLN A 1 113 ? -5.195 -1.350 7.818 1.00 97.62 113 GLN A CA 1
ATOM 869 C C . GLN A 1 113 ? -4.654 -2.543 7.014 1.00 97.62 113 GLN A C 1
ATOM 871 O O . GLN A 1 113 ? -3.496 -2.527 6.597 1.00 97.62 113 GLN A O 1
ATOM 876 N N . GLN A 1 114 ? -5.487 -3.556 6.761 1.00 98.06 114 GLN A N 1
ATOM 877 C CA . GLN A 1 114 ? -5.099 -4.733 5.975 1.00 98.06 114 GLN A CA 1
ATOM 878 C C . GLN A 1 114 ? -4.740 -4.365 4.531 1.00 98.06 114 GLN A C 1
ATOM 880 O O . GLN A 1 114 ? -3.731 -4.837 4.007 1.00 98.06 114 GLN A O 1
ATOM 885 N N . GLN A 1 115 ? -5.529 -3.495 3.898 1.00 98.44 115 GLN A N 1
ATOM 886 C CA . GLN A 1 115 ? -5.272 -3.033 2.535 1.00 98.44 115 GLN A CA 1
ATOM 887 C C . GLN A 1 115 ? -3.965 -2.251 2.431 1.00 98.44 115 GLN A C 1
ATOM 889 O O . GLN A 1 115 ? -3.201 -2.490 1.503 1.00 98.44 115 GLN A O 1
ATOM 894 N N . LEU A 1 116 ? -3.668 -1.360 3.382 1.00 98.44 116 LEU A N 1
ATOM 895 C CA . LEU A 1 116 ? -2.406 -0.613 3.404 1.00 98.44 116 LEU A CA 1
ATOM 896 C C . LEU A 1 116 ? -1.197 -1.539 3.589 1.00 98.44 116 LEU A C 1
ATOM 898 O O . LEU A 1 116 ? -0.194 -1.381 2.899 1.00 98.44 116 LEU A O 1
ATOM 902 N N . GLN A 1 117 ? -1.297 -2.544 4.464 1.00 98.31 117 GLN A N 1
ATOM 903 C CA . GLN A 1 117 ? -0.237 -3.543 4.641 1.00 98.31 117 GLN A CA 1
ATOM 904 C C . GLN A 1 117 ? -0.025 -4.391 3.378 1.00 98.31 117 GLN A C 1
ATOM 906 O O . GLN A 1 117 ? 1.114 -4.607 2.964 1.00 98.31 117 GLN A O 1
ATOM 911 N N . GLY A 1 118 ? -1.109 -4.844 2.742 1.00 98.38 118 GLY A N 1
ATOM 912 C CA . GLY A 1 118 ? -1.037 -5.570 1.473 1.00 98.38 118 GLY A CA 1
ATOM 913 C C . GLY A 1 118 ? -0.482 -4.705 0.339 1.00 98.38 118 GLY A C 1
ATOM 9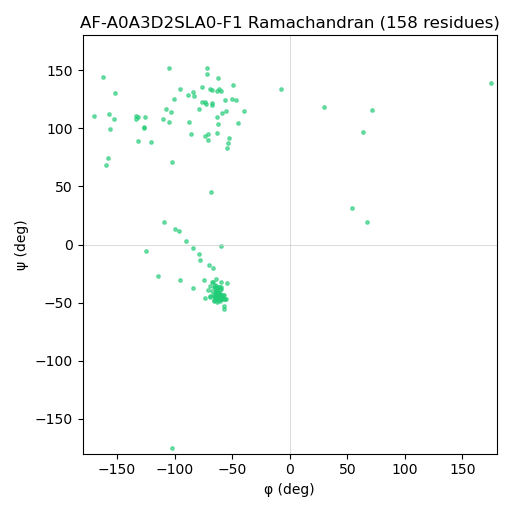14 O O . GLY A 1 118 ? 0.318 -5.177 -0.470 1.00 98.38 118 GLY A O 1
ATOM 915 N N . PHE A 1 119 ? -0.831 -3.417 0.318 1.00 98.56 119 PHE A N 1
ATOM 916 C CA . PHE A 1 119 ? -0.305 -2.463 -0.650 1.00 98.56 119 PHE A CA 1
ATOM 917 C C . PHE A 1 119 ? 1.202 -2.260 -0.461 1.00 98.56 119 PHE A C 1
ATOM 919 O O . PHE A 1 119 ? 1.946 -2.351 -1.435 1.00 98.56 119 PHE A O 1
ATOM 926 N N . ASP A 1 120 ? 1.674 -2.093 0.778 1.00 98.50 120 ASP A N 1
ATOM 927 C CA . ASP A 1 120 ? 3.106 -2.025 1.092 1.00 98.50 120 ASP A CA 1
ATOM 928 C C . ASP A 1 120 ? 3.848 -3.281 0.622 1.00 98.50 120 ASP A C 1
ATOM 930 O O . ASP A 1 120 ? 4.925 -3.189 0.031 1.00 98.50 120 ASP A O 1
ATOM 934 N N . GLN A 1 121 ? 3.281 -4.468 0.841 1.00 98.50 121 GLN A N 1
ATOM 935 C CA . GLN A 1 121 ? 3.870 -5.722 0.365 1.00 98.50 121 GLN A CA 1
ATOM 936 C C . GLN A 1 121 ? 3.940 -5.778 -1.166 1.00 98.50 121 GLN A C 1
ATOM 938 O O . GLN A 1 121 ? 4.986 -6.122 -1.722 1.00 98.50 121 GLN A O 1
ATOM 943 N N . ALA A 1 122 ? 2.858 -5.402 -1.854 1.00 98.25 122 ALA A N 1
ATOM 944 C CA . ALA A 1 122 ? 2.814 -5.357 -3.311 1.00 98.25 122 ALA A CA 1
ATOM 945 C C . ALA A 1 122 ? 3.852 -4.374 -3.870 1.00 98.25 122 ALA A C 1
ATOM 947 O O . ALA A 1 122 ? 4.613 -4.735 -4.769 1.00 98.25 122 ALA A O 1
ATOM 948 N N . LEU A 1 123 ? 3.950 -3.177 -3.289 1.00 98.19 123 LEU A N 1
ATOM 949 C CA . LEU A 1 123 ? 4.931 -2.159 -3.661 1.00 98.19 123 LEU A CA 1
ATOM 950 C C . LEU A 1 123 ? 6.368 -2.650 -3.468 1.00 98.19 123 LEU A C 1
ATOM 952 O O . LEU A 1 123 ? 7.181 -2.525 -4.381 1.00 98.19 123 LEU A O 1
ATOM 956 N N . ASN A 1 124 ? 6.679 -3.258 -2.321 1.00 98.12 124 ASN A N 1
ATOM 957 C CA . ASN A 1 124 ? 8.012 -3.804 -2.042 1.00 98.12 124 ASN A CA 1
ATOM 958 C C . ASN A 1 124 ? 8.380 -4.996 -2.943 1.00 98.12 124 ASN A C 1
ATOM 960 O O . ASN A 1 124 ? 9.560 -5.290 -3.115 1.00 98.12 124 ASN A O 1
ATOM 964 N N . SER A 1 125 ? 7.394 -5.670 -3.544 1.00 97.44 125 SER A N 1
ATOM 965 C CA . SER A 1 125 ? 7.632 -6.763 -4.496 1.00 97.44 125 SER A CA 1
ATOM 966 C C . SER A 1 125 ? 8.025 -6.293 -5.904 1.00 97.44 125 SER A C 1
ATOM 968 O O . SER A 1 125 ? 8.468 -7.106 -6.718 1.00 97.44 125 SER A O 1
ATOM 970 N N . LEU A 1 126 ? 7.857 -5.000 -6.211 1.00 96.56 126 LEU A N 1
ATOM 971 C CA . LEU A 1 126 ? 8.130 -4.441 -7.535 1.00 96.56 126 LEU A CA 1
ATOM 972 C C . LEU A 1 126 ? 9.631 -4.422 -7.846 1.00 96.56 126 LEU A C 1
ATOM 974 O O . LEU A 1 126 ? 10.444 -3.922 -7.066 1.00 96.56 126 LEU A O 1
ATOM 978 N N . ASN A 1 127 ? 9.992 -4.869 -9.050 1.00 95.69 127 ASN A N 1
ATOM 979 C CA . ASN A 1 127 ? 11.363 -4.815 -9.565 1.00 95.69 127 ASN A CA 1
ATOM 980 C C . ASN A 1 127 ? 11.524 -3.651 -10.557 1.00 95.69 127 ASN A C 1
ATOM 982 O O . ASN A 1 127 ? 11.629 -3.842 -11.780 1.00 95.69 127 ASN A O 1
ATOM 986 N N . LEU A 1 128 ? 11.504 -2.439 -10.004 1.00 94.81 128 LEU A N 1
ATOM 987 C CA . LEU A 1 128 ? 11.595 -1.189 -10.752 1.00 94.81 128 LEU A CA 1
ATOM 988 C C . LEU A 1 128 ? 13.017 -0.972 -11.294 1.00 94.81 128 LEU A C 1
ATOM 990 O O . LEU A 1 128 ? 14.011 -1.399 -10.705 1.00 94.81 128 LEU A O 1
ATOM 994 N N . LYS A 1 129 ? 13.107 -0.341 -12.462 1.00 93.94 129 LYS A N 1
ATOM 995 C CA . LYS A 1 129 ? 14.350 0.032 -13.155 1.00 93.94 129 LYS A CA 1
ATOM 996 C C . LYS A 1 129 ? 14.523 1.546 -13.251 1.00 93.94 129 LYS A C 1
ATOM 998 O O . LYS A 1 129 ? 15.658 2.002 -13.343 1.00 93.94 129 LYS A O 1
ATOM 1003 N N . SER A 1 130 ? 13.428 2.300 -13.247 1.00 93.69 130 SER A N 1
ATOM 1004 C CA . SER A 1 130 ? 13.398 3.758 -13.211 1.00 93.69 130 SER A CA 1
ATOM 1005 C C . SER A 1 130 ? 13.51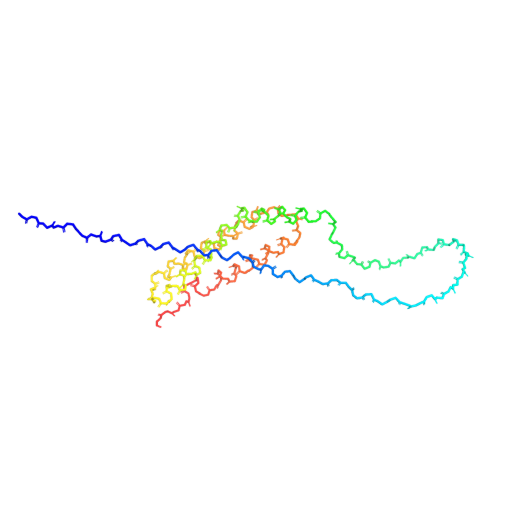5 4.255 -11.772 1.00 93.69 130 SER A C 1
ATOM 1007 O O . SER A 1 130 ? 12.780 3.821 -10.881 1.00 93.69 130 SER A O 1
ATOM 1009 N N . GLN A 1 131 ? 14.418 5.213 -11.564 1.00 93.31 131 GLN A N 1
ATOM 1010 C CA . GLN A 1 131 ? 14.580 5.879 -10.275 1.00 93.31 131 GLN A CA 1
ATOM 1011 C C . GLN A 1 131 ? 13.359 6.743 -9.934 1.00 93.31 131 GLN A C 1
ATOM 1013 O O . GLN A 1 131 ? 12.973 6.846 -8.776 1.00 93.31 131 GLN A O 1
ATOM 1018 N N . GLU A 1 132 ? 12.706 7.323 -10.938 1.00 93.12 132 GLU A N 1
ATOM 1019 C CA . GLU A 1 132 ? 11.504 8.131 -10.757 1.00 93.12 132 GLU A CA 1
ATOM 1020 C C . GLU A 1 132 ? 10.368 7.308 -10.144 1.00 93.12 132 GLU A C 1
ATOM 1022 O O . GLU A 1 132 ? 9.719 7.755 -9.196 1.00 93.12 132 GLU A O 1
ATOM 1027 N N . ILE A 1 133 ? 10.141 6.089 -10.646 1.00 95.56 133 ILE A N 1
ATOM 1028 C CA . ILE A 1 133 ? 9.094 5.216 -10.099 1.00 95.56 133 ILE A CA 1
ATOM 1029 C C . ILE A 1 133 ? 9.523 4.617 -8.756 1.00 95.56 133 ILE A C 1
ATOM 1031 O O . ILE A 1 133 ? 8.679 4.429 -7.880 1.00 95.56 133 ILE A O 1
ATOM 1035 N N . GLU A 1 134 ? 10.822 4.398 -8.537 1.00 96.44 134 GLU A N 1
ATOM 1036 C CA . GLU A 1 134 ? 11.360 4.050 -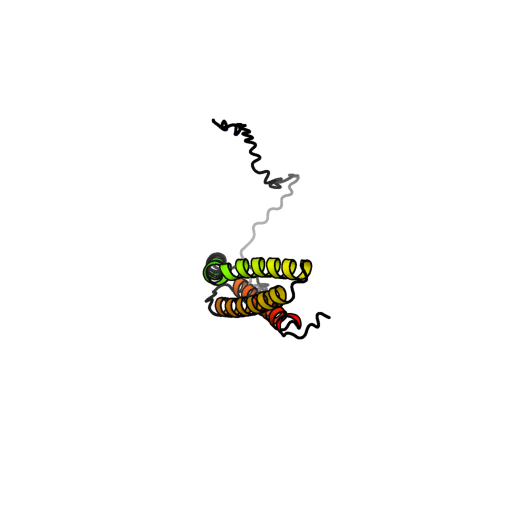7.217 1.00 96.44 134 GLU A CA 1
ATOM 1037 C C . GLU A 1 134 ? 11.040 5.127 -6.168 1.00 96.44 134 GLU A C 1
ATOM 1039 O O . GLU A 1 134 ? 10.585 4.819 -5.065 1.00 96.44 134 GLU A O 1
ATOM 1044 N N . ASP A 1 135 ? 11.227 6.400 -6.510 1.00 96.62 135 ASP A N 1
ATOM 1045 C CA . ASP A 1 135 ? 10.945 7.511 -5.603 1.00 96.62 135 ASP A CA 1
ATOM 1046 C C . ASP A 1 135 ? 9.440 7.671 -5.353 1.00 96.62 135 ASP A C 1
ATOM 1048 O O . ASP A 1 135 ? 9.023 7.958 -4.228 1.00 96.62 135 ASP A O 1
ATOM 1052 N N . VAL A 1 136 ? 8.602 7.424 -6.367 1.00 96.88 136 VAL A N 1
ATOM 1053 C CA . VAL A 1 136 ? 7.143 7.339 -6.194 1.00 96.88 136 VAL A CA 1
ATOM 1054 C C . VAL A 1 136 ? 6.782 6.214 -5.227 1.00 96.88 136 VAL A C 1
ATOM 1056 O O . VAL A 1 136 ? 6.033 6.448 -4.279 1.00 96.88 136 VAL A O 1
ATOM 1059 N N . ARG A 1 137 ? 7.344 5.014 -5.412 1.00 98.06 137 ARG A N 1
ATOM 1060 C CA . ARG A 1 137 ? 7.120 3.872 -4.519 1.00 98.06 137 ARG A CA 1
ATOM 1061 C C . ARG A 1 137 ? 7.463 4.220 -3.072 1.00 98.06 137 ARG A C 1
ATOM 1063 O O . ARG A 1 137 ? 6.653 3.953 -2.188 1.00 98.06 137 ARG A O 1
ATOM 1070 N N . LYS A 1 138 ? 8.616 4.848 -2.825 1.00 98.38 138 LYS A N 1
ATOM 1071 C CA . LYS A 1 138 ? 9.023 5.277 -1.476 1.00 98.38 138 LYS A CA 1
ATOM 1072 C C . LYS A 1 138 ? 8.034 6.258 -0.856 1.00 98.38 138 LYS A C 1
ATOM 1074 O O . LYS A 1 138 ? 7.615 6.047 0.275 1.00 98.38 138 LYS A O 1
ATOM 1079 N N . LYS A 1 139 ? 7.598 7.275 -1.605 1.00 98.38 139 LYS A N 1
ATOM 1080 C CA . LYS A 1 139 ? 6.599 8.245 -1.121 1.00 98.38 139 LYS A CA 1
ATOM 1081 C C . LYS A 1 139 ? 5.271 7.581 -0.764 1.00 98.38 139 LYS A C 1
ATOM 1083 O O . LYS A 1 139 ? 4.655 7.951 0.233 1.00 98.38 139 LYS A O 1
ATOM 1088 N N . ILE A 1 140 ? 4.834 6.599 -1.555 1.00 98.06 140 ILE A N 1
ATOM 1089 C CA . ILE A 1 140 ? 3.612 5.844 -1.255 1.00 98.06 140 ILE A CA 1
ATOM 1090 C C . ILE A 1 140 ? 3.798 5.022 0.024 1.00 98.06 140 ILE A C 1
ATOM 1092 O O . ILE A 1 140 ? 2.957 5.112 0.911 1.00 98.06 140 ILE A O 1
ATOM 1096 N N . LEU A 1 141 ? 4.908 4.287 0.158 1.00 98.56 141 LEU A N 1
ATOM 1097 C CA . LEU A 1 141 ? 5.221 3.525 1.373 1.00 98.56 141 LEU A CA 1
ATOM 1098 C C . LEU A 1 141 ? 5.245 4.432 2.612 1.00 98.56 141 LEU A C 1
ATOM 1100 O O . LEU A 1 141 ? 4.624 4.126 3.624 1.00 98.56 141 LEU A O 1
ATOM 1104 N N . GLU A 1 142 ? 5.914 5.582 2.537 1.00 98.56 142 GLU A N 1
ATOM 1105 C CA . GLU A 1 142 ? 5.946 6.557 3.630 1.00 98.56 142 GLU A CA 1
ATOM 1106 C C . GLU A 1 142 ? 4.545 7.062 3.992 1.00 98.56 142 GLU A C 1
ATOM 1108 O O . GLU A 1 142 ? 4.202 7.137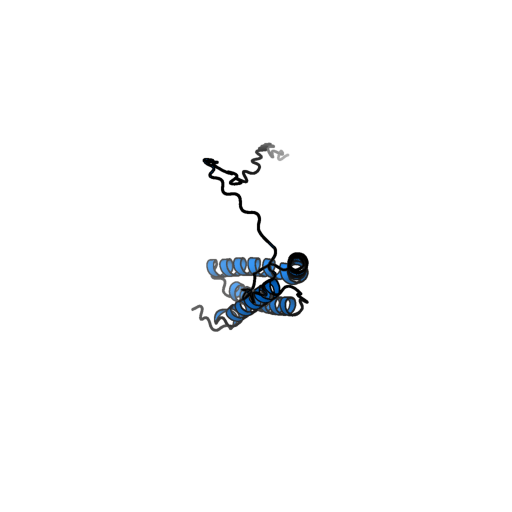 5.173 1.00 98.56 142 GLU A O 1
ATOM 1113 N N . SER A 1 143 ? 3.716 7.366 2.991 1.00 98.06 143 SER A N 1
ATOM 1114 C CA . SER A 1 143 ? 2.334 7.799 3.199 1.00 98.06 143 SER A CA 1
ATOM 1115 C C . SER A 1 143 ? 1.482 6.703 3.847 1.00 98.06 143 SER A C 1
ATOM 1117 O O . SER A 1 143 ? 0.804 6.968 4.843 1.00 98.06 143 SER A O 1
ATOM 1119 N N . ASN A 1 144 ? 1.580 5.461 3.369 1.00 97.94 144 ASN A N 1
ATOM 1120 C CA . ASN A 1 144 ? 0.894 4.315 3.963 1.00 97.94 144 ASN A CA 1
ATOM 1121 C C . ASN A 1 144 ? 1.304 4.137 5.428 1.00 97.94 144 ASN A C 1
ATOM 1123 O O . ASN A 1 144 ? 0.447 3.969 6.294 1.00 97.94 144 ASN A O 1
ATOM 1127 N N . GLN A 1 145 ? 2.597 4.263 5.734 1.00 98.00 145 GLN A N 1
ATOM 1128 C CA . GLN A 1 145 ? 3.113 4.167 7.098 1.00 98.00 145 GLN A CA 1
ATOM 1129 C C . GLN A 1 145 ? 2.610 5.289 8.012 1.00 98.00 145 GLN A C 1
ATOM 1131 O O . GLN A 1 145 ? 2.368 5.045 9.193 1.00 98.00 145 GLN A O 1
ATOM 1136 N N . GLN A 1 146 ? 2.417 6.506 7.500 1.00 97.69 146 GLN A N 1
ATOM 1137 C CA . GLN A 1 146 ? 1.800 7.587 8.277 1.00 97.69 146 GLN A CA 1
ATOM 1138 C C . GLN A 1 146 ? 0.349 7.255 8.643 1.00 97.69 146 GLN A C 1
ATOM 1140 O O . GLN A 1 146 ? -0.049 7.438 9.794 1.00 97.69 146 GLN A O 1
ATOM 1145 N N . VAL A 1 147 ? -0.426 6.711 7.700 1.00 96.62 147 VAL A N 1
ATOM 1146 C CA . VAL A 1 147 ? -1.821 6.315 7.949 1.00 96.62 147 VAL A CA 1
ATOM 1147 C C . VAL A 1 147 ? -1.891 5.113 8.892 1.00 96.62 147 VAL A C 1
ATOM 1149 O O . VAL A 1 147 ? -2.656 5.137 9.855 1.00 96.62 147 VAL A O 1
ATOM 1152 N N . LEU A 1 148 ? -1.049 4.098 8.689 1.00 96.94 148 LEU A N 1
ATOM 1153 C CA . LEU A 1 148 ? -0.953 2.917 9.554 1.00 96.94 148 LEU A CA 1
ATOM 1154 C C . LEU A 1 148 ? -0.580 3.266 10.999 1.00 96.94 148 LEU A C 1
ATOM 1156 O O . LEU A 1 148 ? -1.035 2.602 11.924 1.00 96.94 148 LEU A O 1
ATOM 1160 N N . LYS A 1 149 ? 0.216 4.319 11.211 1.00 96.38 149 LYS A N 1
ATOM 1161 C CA . LYS A 1 149 ? 0.575 4.827 12.546 1.00 96.38 149 LYS A CA 1
ATOM 1162 C C . LYS A 1 149 ? -0.467 5.773 13.139 1.00 96.38 149 LYS A C 1
ATOM 1164 O O . LYS A 1 149 ? -0.289 6.232 14.266 1.00 96.38 149 LYS A O 1
ATOM 1169 N N . SER A 1 150 ? -1.530 6.097 12.404 1.00 95.62 150 SER A N 1
ATOM 1170 C CA . SER A 1 150 ? -2.547 7.018 12.901 1.00 95.62 150 SER A CA 1
ATOM 1171 C C . SER A 1 150 ? -3.230 6.457 14.158 1.00 95.62 150 SER A C 1
ATOM 1173 O O . SER A 1 150 ? -3.489 5.251 14.233 1.00 95.62 150 SER A O 1
ATOM 1175 N N . PRO A 1 151 ? -3.584 7.307 15.138 1.00 91.81 151 PRO A N 1
ATOM 1176 C CA . PRO A 1 151 ? -4.319 6.870 16.326 1.00 91.81 151 PRO A CA 1
ATOM 1177 C C . PRO A 1 151 ? -5.616 6.129 15.984 1.00 91.81 151 PRO A C 1
ATOM 1179 O O . PRO A 1 151 ? -5.992 5.184 16.672 1.00 91.81 151 PRO A O 1
ATOM 1182 N N . PHE A 1 152 ? -6.269 6.527 14.887 1.00 89.75 152 PHE A N 1
ATOM 1183 C CA . PHE A 1 152 ? -7.508 5.927 14.403 1.00 89.75 152 PHE A CA 1
ATOM 1184 C C . PHE A 1 152 ? -7.375 4.428 14.140 1.00 89.75 152 PHE A C 1
ATOM 1186 O O . PHE A 1 152 ? -8.100 3.634 14.737 1.00 89.75 152 PHE A O 1
ATOM 1193 N N . LEU A 1 153 ? -6.413 4.039 13.300 1.00 93.06 153 LEU A N 1
ATOM 1194 C CA . LEU A 1 153 ? -6.212 2.633 12.944 1.00 93.06 153 LEU A CA 1
ATOM 1195 C C . LEU A 1 153 ? -5.664 1.794 14.099 1.00 93.06 153 LEU A C 1
ATOM 1197 O O . LEU A 1 153 ? -5.789 0.577 14.087 1.00 93.06 153 LEU A O 1
ATOM 1201 N N . ASN A 1 154 ? -5.112 2.440 15.124 1.00 90.31 154 ASN A N 1
ATOM 1202 C CA . ASN A 1 154 ? -4.567 1.764 16.295 1.00 90.31 154 ASN A CA 1
ATOM 1203 C C . ASN A 1 154 ? -5.528 1.764 17.497 1.00 90.31 154 ASN A C 1
ATOM 1205 O O . ASN A 1 154 ? -5.100 1.465 18.610 1.00 90.31 154 ASN A O 1
ATOM 1209 N N . GLY A 1 155 ? -6.809 2.107 17.299 1.00 82.31 155 GLY A N 1
ATOM 1210 C CA . GLY A 1 155 ? -7.830 2.067 18.356 1.00 82.31 155 GLY A CA 1
ATOM 1211 C C . GLY A 1 155 ? -7.624 3.094 19.473 1.00 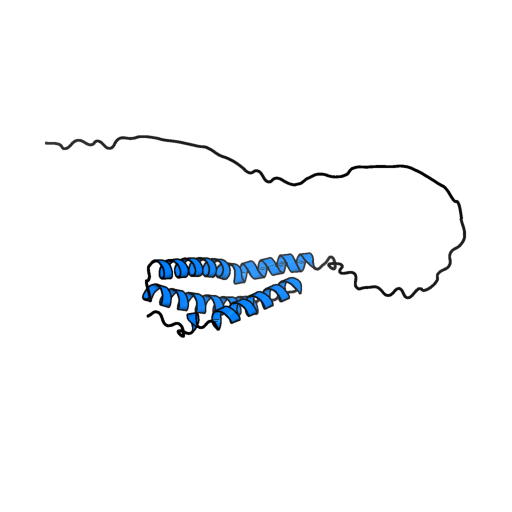82.31 155 GLY A C 1
ATOM 1212 O O . GLY A 1 155 ? -8.160 2.935 20.563 1.00 82.31 155 GLY A O 1
ATOM 1213 N N . GLN A 1 156 ? -6.838 4.141 19.215 1.00 81.12 156 GLN A N 1
ATOM 1214 C CA . GLN A 1 156 ? -6.492 5.195 20.177 1.00 81.12 156 GLN A CA 1
ATOM 1215 C C . GLN A 1 156 ? -7.396 6.431 20.040 1.00 81.12 156 GLN A C 1
ATOM 1217 O O . GLN A 1 156 ? -7.094 7.488 20.590 1.00 81.12 156 GLN A O 1
ATOM 1222 N N . VAL A 1 157 ? -8.490 6.323 19.282 1.00 78.44 157 VAL A N 1
ATOM 1223 C CA . VAL A 1 157 ? -9.499 7.378 19.152 1.00 78.44 157 VAL A CA 1
ATOM 1224 C C . VAL A 1 157 ? -10.680 7.024 20.039 1.00 78.44 157 VAL A C 1
ATOM 1226 O O . VAL A 1 157 ? -11.236 5.933 19.922 1.00 78.44 157 VAL A O 1
ATOM 1229 N N . ASN A 1 158 ? -11.041 7.952 20.921 1.00 69.31 158 ASN A N 1
ATOM 1230 C CA . ASN A 1 158 ? -12.208 7.823 21.777 1.00 69.31 158 ASN A CA 1
ATOM 1231 C C . ASN A 1 158 ? -13.431 8.390 21.039 1.00 69.31 158 ASN A C 1
ATOM 1233 O O . ASN A 1 158 ? -13.358 9.503 20.518 1.00 69.31 158 ASN A O 1
ATOM 1237 N N . TRP A 1 159 ? -14.518 7.621 20.968 1.00 65.25 159 TRP A N 1
ATOM 1238 C CA . TRP A 1 159 ? -15.725 7.941 20.182 1.00 65.25 159 TRP A CA 1
ATOM 1239 C C . TRP A 1 159 ? -16.939 8.300 21.055 1.00 65.25 159 TRP A C 1
ATOM 1241 O O . TRP A 1 159 ? -18.073 8.196 20.587 1.00 65.25 159 TRP A O 1
ATOM 1251 N N . ASP A 1 160 ? -16.678 8.675 22.311 1.00 58.97 160 ASP A N 1
ATOM 1252 C CA . ASP A 1 160 ? -17.677 9.090 23.306 1.00 58.97 160 ASP A CA 1
ATOM 1253 C C . ASP A 1 160 ? -18.398 10.398 22.928 1.00 58.97 160 ASP A C 1
ATOM 1255 O O . ASP A 1 160 ? -17.727 11.340 22.438 1.00 58.97 160 ASP A O 1
#

Organism: NCBI:txid108980

Mean predicted aligned error: 17.61 Å

InterPro domains:
  IPR059885 Uncharacterised lipoprotein PM1805 [PF27255] (70-147)

Nearest PDB structures (foldseek):
  1x91-assembly1_A  TM=5.421E-01  e=1.966E+00  Arabidopsis thaliana
  1x8z-assembly1_A-2  TM=5.449E-01  e=2.711E+00  Arabidopsis thaliana
  1x8z-assembly3_A  TM=5.449E-01  e=2.711E+00  Arabidopsis thaliana
  1xg2-assembly1_B  TM=5.492E-01  e=4.886E+00  Actinidia chinensis
  1x8z-assembly2_C  TM=4.574E-01  e=3.183E+00  Arabidopsis thaliana

Radius of gyration: 30.82 Å; Cα contacts (8 Å, |Δi|>4): 73; chains: 1; bounding box: 108×55×66 Å

Sequence (160 aa):
MTFFSGRSLLISAFIGTTMVSLQGCDQPPTNNAQETTASDHEATAQITDQTTTDSPSSDFKSGNFFYIARDVADLQLRAGDYIQQLKQTQTELQQAIQDKDSRQLQQTAMTLQQQLQGFDQALNSLNLKSQEIEDVRKKILESNQQVLKSPFLNGQVNWD

pLDDT: mean 75.28, std 25.07, range [30.09, 98.56]